Protein AF-A0A2V9QVB4-F1 (afdb_monomer)

pLDDT: mean 84.85, std 14.39, range [35.28, 95.69]

Nearest PDB structures (foldseek):
  4wcg-assembly1_A  TM=9.063E-01  e=1.109E-02  Cyprinid herpesvirus 3
  5f8e-assembly2_C  TM=7.976E-01  e=2.164E-02  Mycobacterium tuberculosis H37Rv
  8fi3-assembly1_B  TM=7.815E-01  e=7.204E-02  Klebsiella pneumoniae
  6wxq-assembly1_B  TM=8.408E-01  e=1.314E-01  Saccharolobus solfataricus
  8f8u-assembly1_B  TM=8.338E-01  e=1.405E-01  Klebsiella pneumoniae subsp. pneumoniae 1158

Secondary structure (DSSP, 8-state):
---PPPHHHHHHHHHHHHH--EEHHHHHHHTT--HHHHHHHHHHHHHHH--EEEPGGGEEEE-GGGS-------

Solvent-accessible surface area (backbone atoms only — not comparable to full-atom values): 4380 Å² total; per-residue (Å²): 129,91,75,75,71,50,72,67,45,50,51,51,53,51,49,23,45,74,71,41,66,42,38,50,66,62,49,15,64,78,65,74,41,60,45,69,57,47,47,51,40,50,49,48,34,34,76,74,65,63,49,33,42,83,47,80,95,59,29,37,31,49,34,75,94,67,44,67,72,77,78,78,83,124

Sequence (74 aa):
MNSELNDLQTRIIKRLQDQGPTTCERMSVELMAPQGNVRAALRQLHDSNELVEAHSFGFWDVIDGYKKKPLRQT

Foldseek 3Di:
DDPPQPPLLVVLLVVQQVPNKDALVVSCVVVVHDSVVSVVSLVCCCPPPVQWDADPPRIIHGDPVSHPDPPPPD

Structure (mmCIF, N/CA/C/O backbone):
data_AF-A0A2V9QVB4-F1
#
_entry.id   AF-A0A2V9QVB4-F1
#
loop_
_atom_site.group_PDB
_atom_site.id
_atom_site.type_symbol
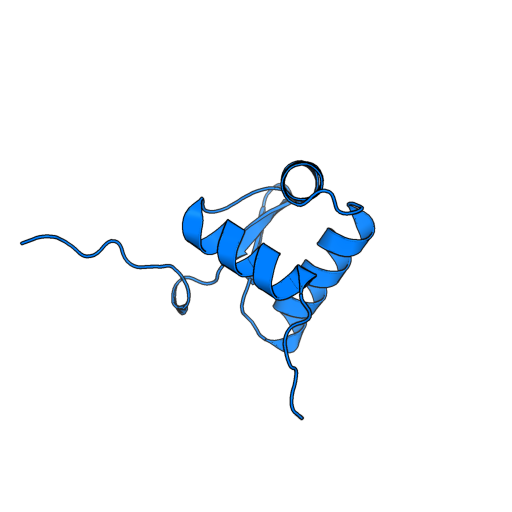_atom_site.label_atom_id
_atom_site.label_alt_id
_atom_site.label_comp_id
_atom_site.label_asym_id
_atom_site.label_entity_id
_atom_site.label_seq_id
_atom_site.pdbx_PDB_ins_code
_atom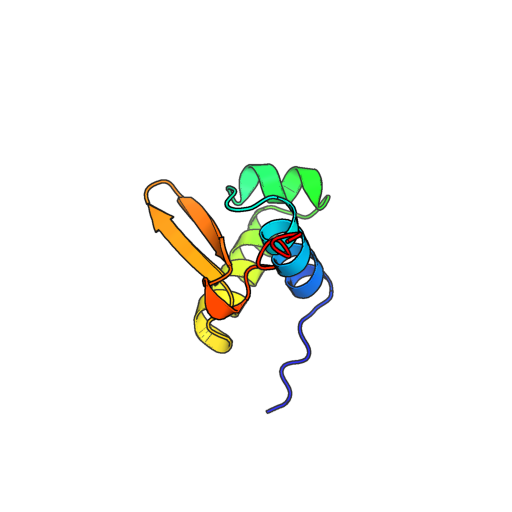_site.Cartn_x
_atom_site.Cartn_y
_atom_site.Cartn_z
_atom_site.occupancy
_atom_site.B_iso_or_equiv
_atom_site.auth_seq_id
_atom_site.auth_comp_id
_atom_site.auth_asym_id
_atom_site.auth_atom_id
_atom_site.pdbx_PDB_model_num
ATOM 1 N N . MET A 1 1 ? -5.936 -16.463 11.196 1.00 35.28 1 MET A N 1
ATOM 2 C CA . MET A 1 1 ? -4.475 -16.580 10.996 1.00 35.28 1 MET A CA 1
ATOM 3 C C . MET A 1 1 ? -3.911 -15.175 11.064 1.00 35.28 1 MET A C 1
ATOM 5 O O . MET A 1 1 ? -4.453 -14.309 10.395 1.00 35.28 1 MET A O 1
ATOM 9 N N . ASN A 1 2 ? -2.937 -14.942 11.945 1.00 45.69 2 ASN A N 1
ATOM 10 C CA . ASN A 1 2 ? -2.321 -13.635 12.184 1.00 45.69 2 ASN A CA 1
ATOM 11 C C . ASN A 1 2 ? -1.648 -13.128 10.905 1.00 45.69 2 ASN A C 1
ATOM 13 O O . ASN A 1 2 ? -0.553 -13.572 10.573 1.00 45.69 2 ASN A O 1
ATOM 17 N N . SER A 1 3 ? -2.296 -12.223 10.182 1.00 50.50 3 SER A N 1
ATOM 18 C CA . SER A 1 3 ? -1.649 -11.486 9.102 1.00 50.50 3 SER A CA 1
ATOM 19 C C . SER A 1 3 ? -1.081 -10.208 9.696 1.00 50.50 3 SER A C 1
ATOM 21 O O . SER A 1 3 ? -1.668 -9.137 9.567 1.00 50.50 3 SER A O 1
ATOM 23 N N . GLU A 1 4 ? 0.044 -10.336 10.404 1.00 67.75 4 GLU A N 1
ATOM 24 C CA . GLU A 1 4 ? 0.881 -9.171 10.676 1.00 67.75 4 GLU A CA 1
ATOM 25 C C . GLU A 1 4 ? 1.191 -8.519 9.327 1.00 67.75 4 GLU A C 1
ATOM 27 O O . GLU A 1 4 ? 1.746 -9.147 8.422 1.00 67.75 4 GLU A O 1
ATOM 32 N N . LEU A 1 5 ? 0.733 -7.279 9.161 1.00 74.25 5 LEU A N 1
ATOM 33 C CA . LEU A 1 5 ? 1.009 -6.501 7.965 1.00 74.25 5 LEU A CA 1
ATOM 34 C C . LEU A 1 5 ? 2.521 -6.375 7.821 1.00 74.25 5 LEU A C 1
ATOM 36 O O . LEU A 1 5 ? 3.209 -5.981 8.764 1.00 74.25 5 LEU A O 1
ATOM 40 N N . ASN A 1 6 ? 3.043 -6.680 6.636 1.00 85.62 6 ASN A N 1
ATOM 41 C CA . ASN A 1 6 ? 4.462 -6.470 6.391 1.00 85.62 6 ASN A CA 1
ATOM 42 C C . ASN A 1 6 ? 4.798 -4.962 6.443 1.00 85.62 6 ASN A C 1
ATOM 44 O O . ASN A 1 6 ? 3.916 -4.100 6.342 1.00 85.62 6 ASN A O 1
ATOM 48 N N . ASP A 1 7 ? 6.080 -4.627 6.613 1.00 90.44 7 ASP A N 1
ATOM 49 C CA . ASP A 1 7 ? 6.525 -3.228 6.736 1.00 90.44 7 ASP A CA 1
ATOM 50 C C . ASP A 1 7 ? 6.043 -2.360 5.559 1.00 90.44 7 ASP A C 1
ATOM 52 O O . ASP A 1 7 ? 5.518 -1.261 5.749 1.00 90.44 7 ASP A O 1
ATOM 56 N N . LEU A 1 8 ? 6.120 -2.895 4.335 1.00 91.56 8 LEU A N 1
ATOM 57 C CA . LEU A 1 8 ? 5.671 -2.198 3.133 1.00 91.56 8 LEU A CA 1
ATOM 58 C C . LEU A 1 8 ? 4.162 -1.918 3.167 1.00 91.56 8 LEU A C 1
ATOM 60 O O . LEU A 1 8 ? 3.744 -0.798 2.895 1.00 91.56 8 LEU A O 1
ATOM 64 N N . GLN A 1 9 ? 3.343 -2.899 3.537 1.00 92.69 9 GLN A N 1
ATOM 65 C CA . GLN A 1 9 ? 1.893 -2.772 3.668 1.00 92.69 9 GLN A CA 1
ATOM 66 C C . GLN A 1 9 ? 1.515 -1.724 4.717 1.00 92.69 9 GLN A C 1
ATOM 68 O O . GLN A 1 9 ? 0.671 -0.867 4.458 1.00 92.69 9 GLN A O 1
ATOM 73 N N . THR A 1 10 ? 2.185 -1.741 5.869 1.00 91.94 10 THR A N 1
ATOM 74 C CA . THR A 1 10 ? 1.971 -0.757 6.938 1.00 91.94 10 THR A CA 1
ATOM 75 C C . THR A 1 10 ? 2.296 0.659 6.459 1.00 91.94 10 THR A C 1
ATOM 77 O O . THR A 1 10 ? 1.524 1.595 6.681 1.00 91.94 10 THR A O 1
ATOM 80 N N . ARG A 1 11 ? 3.412 0.827 5.739 1.00 93.88 11 ARG A N 1
ATOM 81 C CA . ARG A 1 11 ? 3.813 2.115 5.153 1.00 93.88 11 ARG A CA 1
ATOM 82 C C . ARG A 1 11 ? 2.841 2.592 4.072 1.00 93.88 11 ARG A C 1
ATOM 84 O O . AR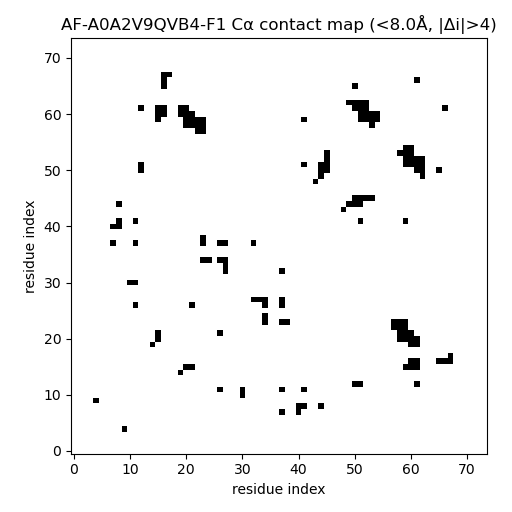G A 1 11 ? 2.535 3.782 4.040 1.00 93.88 11 ARG A O 1
ATOM 91 N N . ILE A 1 12 ? 2.330 1.687 3.236 1.00 93.62 12 ILE A N 1
ATOM 92 C CA . ILE A 1 12 ? 1.303 1.974 2.222 1.00 93.62 12 ILE A CA 1
ATOM 93 C C . ILE A 1 12 ? 0.029 2.506 2.882 1.00 93.62 12 ILE A C 1
ATOM 95 O O . ILE A 1 12 ? -0.432 3.587 2.523 1.00 93.62 12 ILE A O 1
ATOM 99 N N . ILE A 1 13 ? -0.506 1.791 3.876 1.00 92.12 13 ILE A N 1
ATOM 100 C CA . ILE A 1 13 ? -1.729 2.200 4.581 1.00 92.12 13 ILE A CA 1
ATOM 101 C C . ILE A 1 13 ? -1.534 3.569 5.221 1.00 92.12 13 ILE A C 1
ATOM 103 O O . ILE A 1 13 ? -2.337 4.470 4.997 1.00 92.12 13 ILE A O 1
ATOM 107 N N . LYS A 1 14 ? -0.439 3.758 5.965 1.00 91.56 14 LYS A N 1
ATOM 108 C CA . LYS A 1 14 ? -0.145 5.037 6.618 1.00 91.56 14 LYS A CA 1
ATOM 109 C C . LYS A 1 14 ? -0.069 6.178 5.603 1.00 91.56 14 LYS A C 1
ATOM 111 O O . LYS A 1 14 ? -0.640 7.242 5.819 1.00 91.56 14 LYS A O 1
ATOM 116 N N . ARG A 1 15 ? 0.590 5.947 4.466 1.00 93.12 15 ARG A N 1
ATOM 117 C CA . ARG A 1 15 ? 0.701 6.934 3.390 1.00 93.12 15 ARG A CA 1
ATOM 118 C C . ARG A 1 15 ? -0.662 7.303 2.794 1.00 93.12 15 ARG A C 1
ATOM 120 O O . ARG A 1 15 ? -0.895 8.484 2.532 1.00 93.12 15 ARG A O 1
ATOM 127 N N . LEU A 1 16 ? -1.538 6.328 2.573 1.00 92.38 16 LEU A N 1
ATOM 128 C CA . LEU A 1 16 ? -2.897 6.556 2.074 1.00 92.38 16 LEU A CA 1
ATOM 129 C C . LEU A 1 16 ? -3.770 7.278 3.111 1.00 92.38 16 LEU A C 1
ATOM 131 O O . LEU A 1 16 ? -4.478 8.214 2.767 1.00 92.38 16 LEU A O 1
ATOM 135 N N . GLN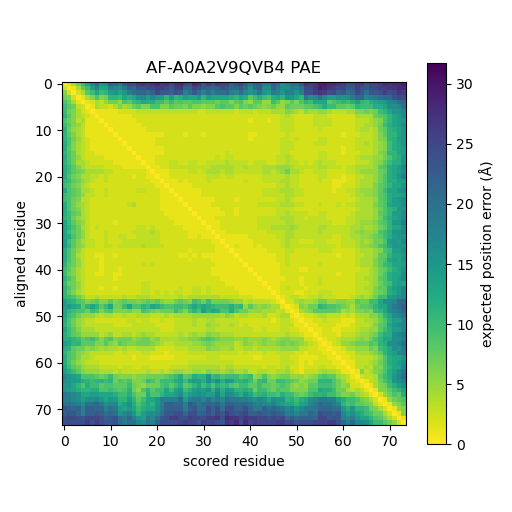 A 1 17 ? -3.655 6.933 4.393 1.00 90.06 17 GLN A N 1
ATOM 136 C CA . GLN A 1 17 ? -4.357 7.635 5.473 1.00 90.06 17 GLN A CA 1
ATOM 137 C C . GLN A 1 17 ? -3.931 9.099 5.613 1.00 90.06 17 GLN A C 1
ATOM 139 O O . GLN A 1 17 ? -4.766 9.950 5.909 1.00 90.06 17 GLN A O 1
ATOM 144 N N . ASP A 1 18 ? -2.638 9.383 5.444 1.00 89.75 18 ASP A N 1
ATOM 145 C CA . ASP A 1 18 ? -2.079 10.709 5.708 1.00 89.75 18 ASP A CA 1
ATOM 146 C C . ASP A 1 18 ? -2.222 11.669 4.514 1.00 89.75 18 ASP A C 1
ATOM 148 O O . ASP A 1 18 ? -2.381 12.869 4.728 1.00 89.75 18 ASP A O 1
ATOM 152 N N . GLN A 1 19 ? -2.159 11.186 3.265 1.00 90.19 19 GLN A N 1
ATOM 153 C CA . GLN A 1 19 ? -2.245 12.063 2.077 1.00 90.19 19 GLN A CA 1
ATOM 154 C C . GLN A 1 19 ? -3.270 11.622 1.021 1.00 90.19 19 GLN A C 1
ATOM 156 O O . GLN A 1 19 ? -3.322 12.209 -0.059 1.00 90.19 19 GLN A O 1
ATOM 161 N N . GLY A 1 20 ? -4.095 10.622 1.328 1.00 90.56 20 GLY A N 1
ATOM 162 C CA . GLY A 1 20 ? -5.221 10.208 0.498 1.00 90.56 20 GLY A CA 1
ATOM 163 C C . GLY A 1 20 ? -4.850 9.362 -0.727 1.00 90.56 20 GLY A C 1
ATOM 164 O O . GLY A 1 20 ? -3.723 8.847 -0.815 1.00 90.56 20 GLY A O 1
ATOM 165 N N . PRO A 1 21 ? -5.801 9.236 -1.676 1.00 92.94 21 PRO A N 1
ATOM 166 C CA . PRO A 1 21 ? -5.675 8.368 -2.835 1.00 92.94 21 PRO A CA 1
ATOM 167 C C . PRO A 1 21 ? -4.452 8.685 -3.691 1.00 92.94 21 PRO A C 1
ATOM 169 O O . PRO A 1 21 ? -4.134 9.846 -3.960 1.00 92.94 21 PRO A O 1
ATOM 172 N N . THR A 1 22 ? -3.784 7.652 -4.196 1.00 95.12 22 THR A N 1
ATOM 173 C CA . THR A 1 22 ? -2.634 7.821 -5.095 1.00 95.12 22 THR A CA 1
ATOM 174 C C . THR A 1 22 ? -2.47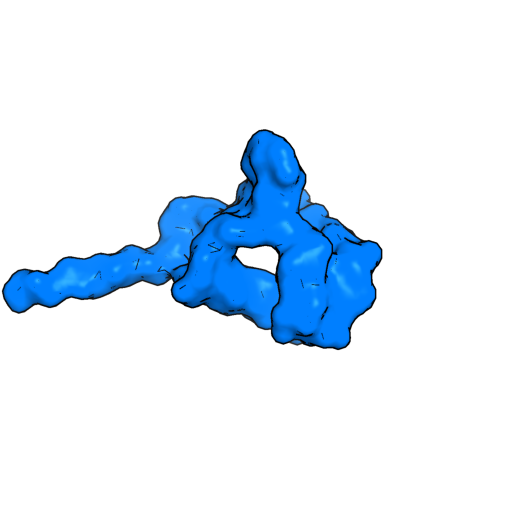0 6.633 -6.042 1.00 95.12 22 THR A C 1
ATOM 176 O O . THR A 1 22 ? -3.159 5.623 -5.920 1.00 95.12 22 THR A O 1
ATOM 179 N N . THR A 1 23 ? -1.560 6.741 -7.009 1.00 94.81 23 THR A N 1
ATOM 180 C CA . THR A 1 23 ? -1.239 5.656 -7.947 1.00 94.81 23 THR A CA 1
ATOM 181 C C . THR A 1 23 ? -0.068 4.812 -7.440 1.00 94.81 23 THR A C 1
ATOM 183 O O . THR A 1 23 ? 0.784 5.287 -6.681 1.00 94.81 23 THR A O 1
ATOM 186 N N . CYS A 1 24 ? 0.035 3.563 -7.910 1.00 93.38 24 CYS A N 1
ATOM 187 C CA . CYS A 1 24 ? 1.174 2.692 -7.587 1.00 93.38 24 CYS A CA 1
ATOM 188 C C . CYS A 1 24 ? 2.523 3.317 -7.968 1.00 93.38 24 CYS A C 1
ATOM 190 O O . CYS A 1 24 ? 3.515 3.106 -7.280 1.00 93.38 24 CYS A O 1
ATOM 192 N N . GLU A 1 25 ? 2.571 4.054 -9.081 1.00 93.81 25 GLU A N 1
ATOM 193 C CA . GLU A 1 25 ? 3.788 4.698 -9.578 1.00 93.81 25 GLU A CA 1
ATOM 194 C C . GLU A 1 25 ? 4.277 5.777 -8.612 1.00 93.81 25 GLU A C 1
ATOM 196 O O . GLU A 1 25 ? 5.403 5.705 -8.121 1.00 93.81 25 GLU A O 1
ATOM 201 N N . ARG A 1 26 ? 3.408 6.721 -8.243 1.00 94.88 26 ARG A N 1
ATOM 202 C CA . ARG A 1 26 ? 3.763 7.778 -7.293 1.00 94.88 26 ARG A CA 1
ATOM 203 C C . ARG A 1 26 ? 4.150 7.205 -5.932 1.00 94.88 26 ARG A C 1
ATOM 205 O O . ARG A 1 26 ? 5.157 7.603 -5.354 1.00 94.88 26 ARG A O 1
ATOM 212 N N . MET A 1 27 ? 3.394 6.219 -5.458 1.00 93.94 27 MET A N 1
ATOM 213 C CA . MET A 1 27 ? 3.681 5.536 -4.202 1.00 93.94 27 MET A CA 1
ATOM 214 C C . MET A 1 27 ? 5.023 4.789 -4.232 1.00 93.94 27 MET A C 1
ATOM 216 O O . MET A 1 27 ? 5.728 4.768 -3.229 1.00 93.94 27 MET A O 1
ATOM 220 N N . SER A 1 28 ? 5.412 4.214 -5.374 1.00 95.31 28 SER A N 1
ATOM 221 C CA . SER A 1 28 ? 6.705 3.533 -5.518 1.00 95.31 28 SER A CA 1
ATOM 222 C C . SER A 1 28 ? 7.892 4.481 -5.325 1.00 95.31 28 SER A C 1
ATOM 224 O O . SER A 1 28 ? 8.853 4.130 -4.640 1.00 95.31 28 SER A O 1
ATOM 226 N N . VAL A 1 29 ? 7.782 5.713 -5.834 1.00 95.69 29 VAL A N 1
ATOM 227 C CA . VAL A 1 29 ? 8.794 6.764 -5.663 1.00 95.69 29 VAL A CA 1
ATOM 228 C C . VAL A 1 29 ? 8.844 7.232 -4.210 1.00 95.69 29 VAL A C 1
ATOM 230 O O . VAL A 1 29 ? 9.912 7.265 -3.606 1.00 95.69 29 VAL A O 1
ATOM 233 N N . GLU A 1 30 ? 7.689 7.540 -3.620 1.00 93.62 30 GLU A N 1
ATOM 234 C CA . GLU A 1 30 ? 7.596 8.062 -2.250 1.00 93.62 30 GLU A CA 1
ATOM 235 C C . GLU A 1 30 ? 8.037 7.039 -1.192 1.00 93.62 30 GLU A C 1
ATOM 237 O O . GLU A 1 30 ? 8.640 7.402 -0.183 1.00 93.62 30 GLU A O 1
ATOM 242 N N . LEU A 1 31 ? 7.757 5.751 -1.414 1.00 93.44 31 LEU A N 1
ATOM 243 C CA . LEU A 1 31 ? 8.154 4.675 -0.505 1.00 93.44 31 LEU A CA 1
ATOM 244 C C . LEU A 1 31 ? 9.533 4.086 -0.831 1.00 93.44 31 LEU A C 1
ATOM 246 O O . LEU A 1 31 ? 9.995 3.217 -0.087 1.00 93.44 31 LEU A O 1
ATOM 250 N N . MET A 1 32 ? 10.189 4.555 -1.899 1.00 94.56 32 MET A N 1
ATOM 251 C CA . MET A 1 32 ? 11.459 4.020 -2.405 1.00 94.56 32 MET A CA 1
ATOM 252 C C . MET A 1 32 ? 11.410 2.491 -2.567 1.00 94.56 32 MET A C 1
ATOM 254 O O . MET A 1 32 ? 12.324 1.771 -2.166 1.00 94.56 32 MET A O 1
ATOM 258 N N . ALA A 1 33 ? 10.303 1.990 -3.115 1.00 93.69 33 ALA A N 1
ATOM 259 C CA . ALA A 1 33 ? 10.027 0.566 -3.257 1.00 93.69 33 ALA A CA 1
ATOM 260 C C . ALA A 1 33 ? 9.690 0.229 -4.716 1.00 93.69 33 ALA A C 1
ATOM 262 O O . ALA A 1 33 ? 9.044 1.034 -5.383 1.00 93.69 33 ALA A O 1
ATOM 263 N N . PRO A 1 34 ? 10.054 -0.961 -5.230 1.00 95.31 34 PRO A N 1
ATOM 264 C CA . PRO A 1 34 ? 9.698 -1.353 -6.589 1.00 95.31 34 PRO A CA 1
ATOM 265 C C . PRO A 1 34 ? 8.183 -1.319 -6.815 1.00 95.31 34 PRO A C 1
ATOM 267 O O . PRO A 1 34 ? 7.416 -1.870 -6.021 1.00 95.31 34 PRO A O 1
ATOM 270 N N . GLN A 1 35 ? 7.748 -0.742 -7.938 1.00 93.25 35 GLN A N 1
ATOM 271 C CA . GLN A 1 35 ? 6.326 -0.619 -8.279 1.00 93.25 35 GLN A CA 1
ATOM 272 C C . GLN A 1 35 ? 5.597 -1.974 -8.273 1.00 93.25 35 GLN A C 1
ATOM 274 O O . GLN A 1 35 ? 4.448 -2.056 -7.840 1.00 93.25 35 GLN A O 1
ATOM 279 N N . GLY A 1 36 ? 6.268 -3.050 -8.701 1.00 94.19 36 GLY A N 1
ATOM 280 C CA . GLY A 1 36 ? 5.724 -4.410 -8.648 1.00 94.19 36 GLY A CA 1
ATOM 281 C C . GLY A 1 36 ? 5.407 -4.870 -7.222 1.00 94.19 36 GLY A C 1
ATOM 282 O O . GLY A 1 36 ? 4.333 -5.421 -6.984 1.00 94.19 36 GLY A O 1
ATOM 283 N N . ASN A 1 37 ? 6.284 -4.563 -6.262 1.00 94.12 37 ASN A N 1
ATOM 284 C CA . ASN A 1 37 ? 6.091 -4.912 -4.854 1.00 94.12 37 ASN A CA 1
ATOM 285 C C . ASN A 1 37 ? 4.967 -4.083 -4.231 1.00 94.12 37 ASN A C 1
ATOM 287 O O . ASN A 1 37 ? 4.133 -4.631 -3.517 1.00 94.12 37 ASN A O 1
ATOM 291 N N . VAL A 1 38 ? 4.902 -2.785 -4.546 1.00 94.94 38 VAL A N 1
ATOM 292 C CA . VAL A 1 38 ? 3.803 -1.908 -4.108 1.00 94.94 38 VAL A CA 1
ATOM 293 C C . VAL A 1 38 ? 2.465 -2.419 -4.641 1.00 94.94 38 VAL A C 1
ATOM 295 O O . VAL A 1 38 ? 1.512 -2.567 -3.882 1.00 94.94 38 VAL A O 1
ATOM 298 N N . ARG A 1 39 ? 2.399 -2.775 -5.929 1.00 94.88 39 ARG A N 1
ATOM 299 C CA . ARG A 1 39 ? 1.188 -3.331 -6.547 1.00 94.88 39 ARG A CA 1
ATOM 300 C C . ARG A 1 39 ? 0.776 -4.664 -5.922 1.00 94.88 39 ARG A C 1
ATOM 302 O O . ARG A 1 39 ? -0.413 -4.887 -5.712 1.00 94.88 39 ARG A O 1
ATOM 309 N N . ALA A 1 40 ? 1.732 -5.549 -5.644 1.00 93.44 40 ALA A N 1
ATOM 310 C CA . ALA A 1 40 ? 1.459 -6.825 -4.987 1.00 93.44 40 ALA A CA 1
ATOM 311 C C . ALA A 1 40 ? 0.945 -6.620 -3.555 1.00 93.44 40 ALA A C 1
ATOM 313 O O . ALA A 1 40 ? -0.052 -7.227 -3.175 1.00 93.44 40 ALA A O 1
ATOM 314 N N . ALA A 1 41 ? 1.573 -5.721 -2.793 1.00 93.50 41 ALA A N 1
ATOM 315 C CA . ALA A 1 41 ? 1.151 -5.379 -1.441 1.00 93.50 41 ALA A CA 1
ATOM 316 C C . ALA A 1 41 ? -0.257 -4.765 -1.418 1.00 93.50 41 ALA A C 1
ATOM 318 O O . ALA A 1 41 ? -1.07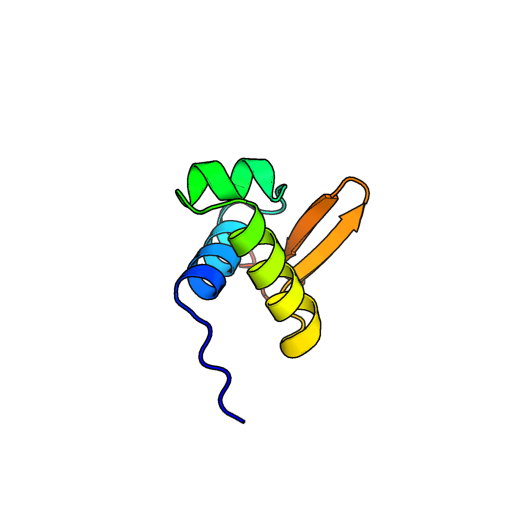6 -5.189 -0.613 1.00 93.50 41 ALA A O 1
ATOM 319 N N . LEU A 1 42 ? -0.567 -3.837 -2.330 1.00 93.19 42 LEU A N 1
ATOM 320 C CA . LEU A 1 42 ? -1.906 -3.251 -2.477 1.00 93.19 42 LEU A CA 1
ATOM 321 C C . LEU A 1 42 ? -2.969 -4.305 -2.801 1.00 93.19 42 LEU A C 1
ATOM 323 O O . LEU A 1 42 ? -4.029 -4.307 -2.186 1.00 93.19 42 LEU A O 1
ATOM 327 N N . ARG A 1 43 ? -2.673 -5.243 -3.709 1.00 93.06 43 ARG A N 1
ATOM 328 C CA . ARG A 1 43 ? -3.579 -6.365 -4.000 1.00 93.06 43 ARG A CA 1
ATOM 329 C C . ARG A 1 43 ? -3.809 -7.250 -2.782 1.00 93.06 43 ARG A C 1
ATOM 331 O O . ARG A 1 43 ? -4.946 -7.552 -2.467 1.00 93.06 43 ARG A O 1
ATOM 338 N N . GLN A 1 44 ? -2.753 -7.606 -2.057 1.00 92.31 44 GLN A N 1
ATOM 339 C CA . GLN A 1 44 ? -2.894 -8.382 -0.821 1.00 92.31 44 GLN A CA 1
ATOM 340 C C . GLN A 1 44 ? -3.717 -7.637 0.238 1.00 92.31 44 GLN A C 1
ATOM 342 O O . GLN A 1 44 ? -4.512 -8.251 0.938 1.00 92.31 44 GLN A O 1
ATOM 347 N N . LEU A 1 45 ? -3.543 -6.319 0.360 1.00 91.00 45 LEU A N 1
ATOM 348 C CA . LEU A 1 45 ? -4.317 -5.490 1.287 1.00 91.00 45 LEU A CA 1
ATOM 349 C C . LEU A 1 45 ? -5.800 -5.413 0.915 1.00 91.00 45 LEU A C 1
ATOM 351 O O . LEU A 1 45 ? -6.643 -5.398 1.809 1.00 91.00 45 LEU A O 1
ATOM 355 N N . HIS A 1 46 ? -6.092 -5.362 -0.382 1.00 91.81 46 HIS A N 1
ATOM 356 C CA . HIS A 1 46 ? -7.444 -5.370 -0.923 1.00 91.81 46 HIS A CA 1
ATOM 357 C C . HIS A 1 46 ? -8.119 -6.729 -0.718 1.00 91.81 46 HIS A C 1
ATOM 359 O O . HIS A 1 46 ? -9.219 -6.792 -0.185 1.00 91.81 46 HIS A O 1
ATOM 365 N N . ASP A 1 47 ? -7.432 -7.814 -1.078 1.00 90.19 47 ASP A N 1
ATOM 366 C CA . ASP A 1 47 ? -8.018 -9.156 -1.112 1.00 90.19 47 ASP A CA 1
ATOM 367 C C . ASP A 1 47 ? -8.099 -9.813 0.277 1.00 90.19 47 ASP A C 1
ATOM 369 O O . ASP A 1 47 ? -9.033 -10.566 0.540 1.00 90.19 47 ASP A O 1
ATOM 373 N N . SER A 1 48 ? -7.128 -9.563 1.165 1.00 83.44 48 SER A N 1
ATOM 374 C CA . SER A 1 48 ? -7.038 -10.270 2.455 1.00 83.44 48 SER A CA 1
ATOM 375 C C . SER A 1 48 ? -7.649 -9.516 3.629 1.00 83.44 48 SER A C 1
ATOM 377 O O . SER A 1 48 ? -8.160 -10.149 4.548 1.00 83.44 48 SER A O 1
ATOM 379 N N . ASN A 1 49 ? -7.527 -8.187 3.647 1.00 76.88 49 ASN A N 1
ATOM 380 C CA . ASN A 1 49 ? -7.855 -7.389 4.831 1.00 76.88 49 ASN A CA 1
ATOM 381 C C . ASN A 1 49 ? -8.896 -6.299 4.561 1.00 76.88 49 ASN A C 1
ATOM 383 O O . ASN A 1 49 ? -9.250 -5.594 5.501 1.00 76.88 49 ASN A O 1
ATOM 387 N N . GLU A 1 50 ? -9.331 -6.126 3.306 1.00 82.75 50 GLU A N 1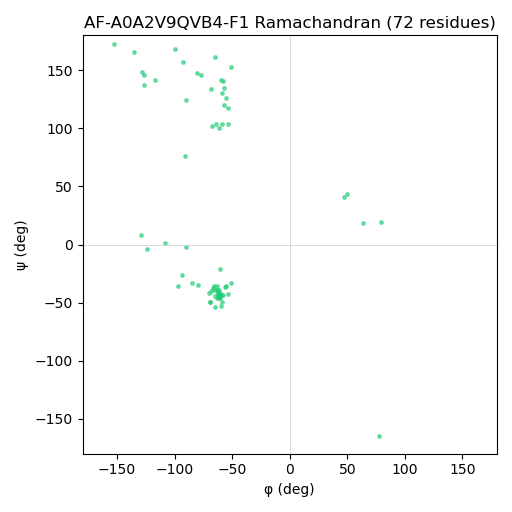
ATOM 388 C CA . GLU A 1 50 ? -10.276 -5.076 2.903 1.00 82.75 50 GLU A CA 1
ATOM 389 C C . GLU A 1 50 ? -9.869 -3.699 3.478 1.00 82.75 50 GLU A C 1
ATOM 391 O O . GLU A 1 50 ? -10.680 -2.939 3.995 1.00 82.75 50 GLU A O 1
ATOM 396 N N . LEU A 1 51 ? -8.565 -3.388 3.467 1.00 86.56 51 LEU A N 1
ATOM 397 C CA . LEU A 1 51 ? -8.040 -2.135 4.042 1.00 86.56 51 LEU A CA 1
ATOM 398 C C . LEU A 1 51 ? -7.913 -1.028 3.005 1.00 86.56 51 LEU A C 1
ATOM 400 O O . LEU A 1 51 ? -7.930 0.155 3.350 1.00 86.56 51 LEU A O 1
ATOM 404 N N . VAL A 1 52 ? -7.752 -1.416 1.744 1.00 91.62 52 VAL A N 1
ATOM 405 C CA . VAL A 1 52 ? -7.596 -0.507 0.613 1.00 91.62 52 VAL A CA 1
ATOM 406 C C . VAL A 1 52 ? -8.580 -0.875 -0.481 1.00 91.62 52 VAL A C 1
ATOM 408 O O . VAL A 1 52 ? -8.887 -2.048 -0.678 1.00 91.62 52 VAL A O 1
ATOM 411 N N . GLU A 1 53 ? -9.032 0.127 -1.215 1.00 92.38 53 GLU A N 1
ATOM 412 C CA . GLU A 1 53 ? -9.906 -0.018 -2.369 1.00 92.38 53 GLU A CA 1
ATOM 413 C C . GLU A 1 53 ? -9.204 0.478 -3.636 1.00 92.38 53 GLU A C 1
ATOM 415 O O . GLU A 1 53 ? -8.440 1.450 -3.626 1.00 92.38 53 GLU A O 1
ATOM 420 N N . ALA A 1 54 ? -9.436 -0.236 -4.738 1.00 92.44 54 ALA A N 1
ATOM 421 C CA . ALA A 1 54 ? -8.984 0.178 -6.055 1.00 92.44 54 ALA A CA 1
ATOM 422 C C . ALA A 1 54 ? -10.069 1.033 -6.713 1.00 92.44 54 ALA A C 1
ATOM 424 O O . ALA A 1 54 ? -11.200 0.590 -6.907 1.00 92.44 54 ALA A O 1
ATOM 425 N N . HIS A 1 55 ? -9.704 2.242 -7.117 1.00 89.56 55 HIS A N 1
ATOM 426 C CA . HIS A 1 55 ? -10.570 3.141 -7.863 1.00 89.56 55 HIS A CA 1
ATOM 427 C C . HIS A 1 55 ? -10.254 3.113 -9.363 1.00 89.56 55 HIS A C 1
ATOM 429 O O . HIS A 1 55 ? -9.217 2.618 -9.826 1.00 89.56 55 HIS A O 1
ATOM 435 N N . SER A 1 56 ? -11.154 3.713 -10.142 1.00 86.75 56 SER A N 1
ATOM 436 C CA . SER A 1 56 ? -10.942 4.001 -11.559 1.00 86.75 56 SER A CA 1
ATOM 437 C C . SER A 1 56 ? -9.612 4.724 -11.795 1.00 86.75 56 SER A C 1
ATOM 439 O O . SER A 1 56 ? -9.115 5.448 -10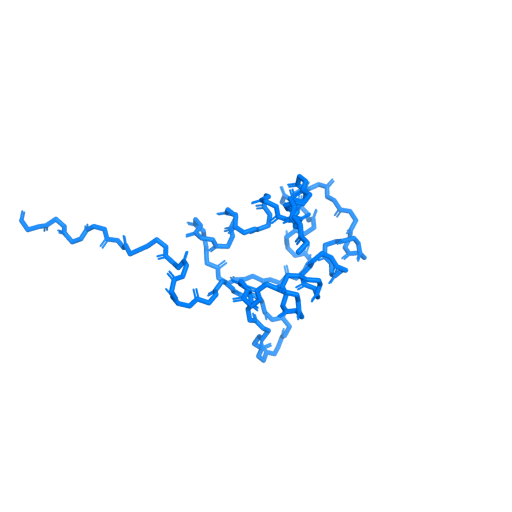.935 1.00 86.75 56 SER A O 1
ATOM 441 N N . PHE A 1 57 ? -9.039 4.547 -12.987 1.00 85.50 57 PHE A N 1
ATOM 442 C CA . PHE A 1 57 ? -7.774 5.176 -13.398 1.00 85.50 57 PHE A CA 1
ATOM 443 C C . PHE A 1 57 ? -6.533 4.751 -12.587 1.00 85.50 57 PHE A C 1
ATOM 445 O O . PHE A 1 57 ? -5.497 5.406 -12.656 1.00 85.50 57 PHE A O 1
ATOM 452 N N . GLY A 1 58 ? -6.599 3.626 -11.864 1.00 88.88 58 GLY A N 1
ATOM 453 C CA . GLY A 1 58 ? -5.435 3.045 -11.184 1.00 88.88 58 GLY A CA 1
ATOM 454 C C . GLY A 1 58 ? -5.066 3.730 -9.867 1.00 88.88 58 GLY A C 1
ATOM 455 O O . GLY A 1 58 ? -3.932 3.584 -9.401 1.00 88.88 58 GLY A O 1
ATOM 456 N N . PHE A 1 59 ? -6.011 4.466 -9.282 1.00 92.50 59 PHE A N 1
ATOM 457 C CA . PHE A 1 59 ? -5.882 5.017 -7.940 1.00 92.50 59 PHE A CA 1
ATOM 458 C C . PHE A 1 59 ? -6.191 3.963 -6.883 1.00 92.50 59 PHE A C 1
ATOM 460 O O . PHE A 1 59 ? -7.029 3.086 -7.078 1.00 92.50 59 PHE A O 1
ATOM 467 N N . TRP A 1 60 ? -5.514 4.089 -5.754 1.00 94.56 60 TRP A N 1
ATOM 468 C CA . TRP A 1 60 ? -5.719 3.289 -4.560 1.00 94.56 60 TRP A CA 1
ATOM 469 C C . TRP A 1 60 ? -5.944 4.224 -3.390 1.00 94.56 60 TRP A C 1
ATOM 471 O O . TRP A 1 60 ? -5.227 5.219 -3.268 1.00 94.56 60 TRP A O 1
ATOM 481 N N . ASP A 1 61 ? -6.909 3.893 -2.546 1.00 93.12 61 ASP A N 1
ATOM 482 C CA . ASP A 1 61 ? -7.199 4.603 -1.304 1.00 93.12 61 ASP A CA 1
ATOM 483 C C . ASP A 1 61 ? -7.415 3.601 -0.168 1.00 93.12 61 ASP A C 1
ATOM 485 O O . ASP A 1 61 ? -7.571 2.406 -0.411 1.00 93.12 61 ASP A O 1
ATOM 489 N N . VAL A 1 62 ? -7.395 4.068 1.077 1.00 92.00 62 VAL A N 1
ATOM 490 C CA . VAL A 1 62 ? -7.901 3.277 2.204 1.00 92.00 62 VAL A CA 1
ATOM 491 C C . VAL A 1 62 ? -9.423 3.301 2.222 1.00 92.00 62 VAL A C 1
ATOM 493 O O . VAL A 1 62 ? -10.028 4.333 1.929 1.00 92.00 62 VAL A O 1
ATOM 496 N N . ILE A 1 63 ? -10.037 2.195 2.641 1.00 89.19 63 ILE A N 1
ATOM 497 C CA . ILE A 1 63 ? -11.489 2.155 2.844 1.00 89.19 63 ILE A CA 1
ATOM 498 C C . ILE A 1 63 ? -11.874 3.198 3.901 1.00 89.19 63 ILE A C 1
ATOM 500 O O . ILE A 1 63 ? -11.158 3.396 4.884 1.00 89.19 63 ILE A O 1
ATOM 504 N N . ASP A 1 64 ? -13.012 3.868 3.712 1.00 76.00 64 ASP A N 1
ATOM 505 C CA . ASP A 1 64 ? -13.467 5.013 4.521 1.00 76.00 64 ASP A CA 1
ATOM 506 C C . ASP A 1 64 ? -13.454 4.749 6.045 1.00 76.00 64 ASP A C 1
ATOM 508 O O . ASP A 1 64 ? -13.092 5.613 6.843 1.00 76.00 64 ASP A O 1
ATOM 512 N N . GLY A 1 65 ? -13.724 3.507 6.467 1.00 71.06 65 GLY A N 1
ATOM 513 C CA . GLY A 1 65 ? -13.633 3.085 7.873 1.00 71.06 65 GLY A CA 1
ATOM 514 C C . GLY A 1 65 ? -12.236 3.217 8.500 1.00 71.06 65 GLY A C 1
ATOM 515 O O . GLY A 1 65 ? -12.119 3.316 9.721 1.00 71.06 65 GLY A O 1
ATOM 516 N N . TYR A 1 66 ? -11.189 3.270 7.676 1.00 71.94 66 TYR A N 1
ATOM 517 C CA . TYR A 1 66 ? -9.786 3.399 8.068 1.00 71.94 66 TYR A CA 1
ATOM 518 C C . TYR A 1 66 ? -9.194 4.771 7.742 1.00 71.94 66 TYR A C 1
ATOM 520 O O . TYR A 1 66 ? -8.015 5.004 8.024 1.00 71.94 66 TYR A O 1
ATOM 528 N N . LYS A 1 67 ? -9.978 5.698 7.179 1.00 72.06 67 LYS A N 1
ATOM 529 C CA . LYS A 1 67 ? -9.540 7.083 6.994 1.00 72.06 67 LYS A CA 1
ATOM 530 C C . LYS A 1 67 ? -9.426 7.754 8.355 1.00 72.06 67 LYS A C 1
ATOM 532 O O . LYS A 1 67 ? -10.323 7.665 9.197 1.00 72.06 67 LYS A O 1
ATOM 537 N N . LYS A 1 68 ? -8.324 8.473 8.583 1.00 66.25 68 LYS A N 1
ATOM 538 C CA . LYS A 1 68 ? -8.240 9.377 9.732 1.00 66.25 68 LYS A CA 1
ATOM 539 C C . LYS A 1 68 ? -9.294 10.458 9.525 1.00 66.25 68 LYS A C 1
ATOM 541 O O . LYS A 1 68 ? -9.109 11.355 8.707 1.00 66.25 68 LYS A O 1
ATOM 546 N N . LYS A 1 69 ? -10.414 10.367 10.248 1.00 58.88 69 LYS A N 1
ATOM 547 C CA . LYS A 1 69 ? -11.382 11.463 10.294 1.00 58.88 69 LYS A CA 1
ATOM 548 C C . LYS A 1 69 ? -10.617 12.703 10.755 1.00 58.88 69 LYS A C 1
ATOM 550 O O . LYS A 1 69 ? -9.966 12.624 11.802 1.00 58.88 69 LYS A O 1
ATOM 555 N N . PRO A 1 70 ? -10.660 13.829 10.022 1.00 55.38 70 PRO A N 1
ATOM 556 C CA . PRO A 1 70 ? -10.174 15.070 10.588 1.00 55.38 70 PRO A CA 1
ATOM 557 C C . PRO A 1 70 ? -10.976 15.284 11.871 1.00 55.38 70 PRO A C 1
ATOM 559 O O . PRO A 1 70 ? -12.210 15.298 11.838 1.00 55.38 70 PRO A O 1
ATOM 562 N N . LEU A 1 71 ? -10.281 15.353 13.009 1.00 55.94 71 LEU A N 1
ATOM 563 C CA . LEU A 1 71 ? -10.873 15.798 14.262 1.00 55.94 71 LEU A CA 1
ATOM 564 C C . LEU A 1 71 ? -11.500 17.156 13.951 1.00 55.94 71 LEU A C 1
ATOM 566 O O . LEU A 1 71 ? -10.783 18.135 13.755 1.00 55.94 71 LEU A O 1
ATOM 570 N N . ARG A 1 72 ? -12.831 17.203 13.816 1.00 53.12 72 ARG A N 1
ATOM 571 C CA . ARG A 1 72 ? -13.555 18.470 13.770 1.00 53.12 72 ARG A CA 1
ATOM 572 C C . ARG A 1 72 ? -13.232 19.164 15.087 1.00 53.12 72 ARG A C 1
ATOM 574 O O . ARG A 1 72 ? -13.733 18.750 16.127 1.00 53.12 72 ARG A O 1
ATOM 581 N N . GLN A 1 73 ? -12.346 20.155 15.040 1.00 50.59 73 GLN A N 1
ATOM 582 C CA . GLN A 1 73 ? -12.163 21.091 16.137 1.00 50.59 73 GLN A CA 1
ATOM 583 C C . GLN A 1 73 ? -13.454 21.908 16.217 1.00 50.59 73 GLN A C 1
ATOM 585 O O . GLN A 1 73 ? -13.719 22.733 15.343 1.00 50.59 73 GLN 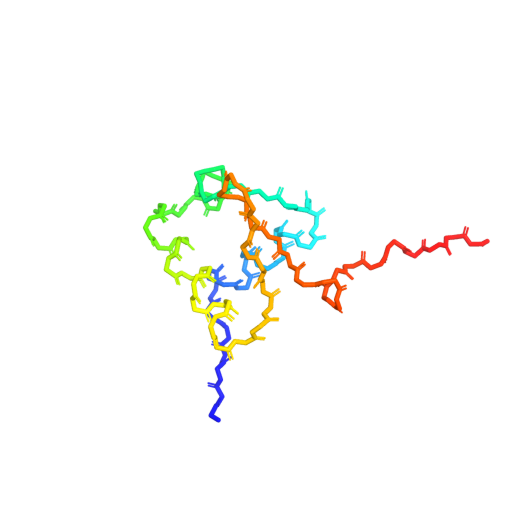A O 1
ATOM 590 N N . THR A 1 74 ? -14.303 21.567 17.184 1.00 55.94 74 THR A N 1
ATOM 591 C CA . THR A 1 74 ? -15.382 22.428 17.687 1.00 55.94 74 THR A CA 1
ATOM 592 C C . THR A 1 74 ? -14.817 23.468 18.630 1.00 55.94 74 THR A C 1
ATOM 594 O O . THR A 1 74 ? -13.938 23.072 19.431 1.00 55.94 74 THR A O 1
#

Mean predicted aligned error: 6.29 Å

Radius of gyration: 12.39 Å; Cα contacts (8 Å, |Δi|>4): 81; chains: 1; bounding box: 27×39×31 Å